Protein AF-A0A2V9LZ96-F1 (afdb_monomer_lite)

Structure (mmCIF, N/CA/C/O backbone):
data_AF-A0A2V9LZ96-F1
#
_entry.id   AF-A0A2V9LZ96-F1
#
loop_
_atom_site.group_PDB
_atom_site.id
_atom_site.type_symbol
_atom_site.label_atom_id
_atom_site.label_alt_id
_atom_site.label_comp_id
_atom_site.label_asym_id
_atom_site.label_entity_id
_atom_site.label_seq_id
_atom_site.pdbx_PDB_ins_code
_atom_site.Cartn_x
_atom_site.Cartn_y
_atom_site.Cartn_z
_atom_site.occupancy
_atom_site.B_iso_or_equiv
_atom_site.auth_seq_id
_atom_site.auth_comp_id
_atom_site.auth_asym_id
_atom_site.auth_atom_id
_atom_sit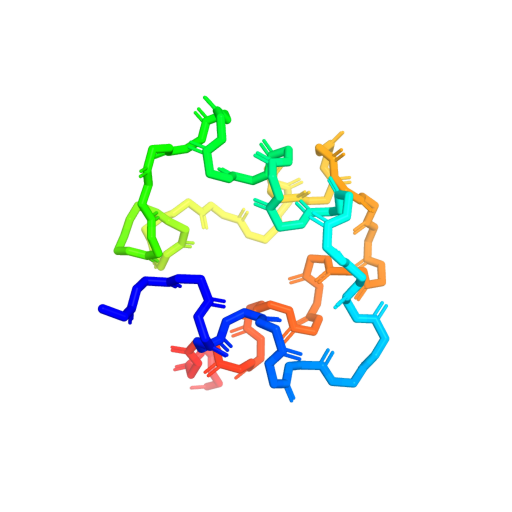e.pdbx_PDB_model_num
ATOM 1 N N . GLU A 1 1 ? 10.065 -15.441 3.650 1.00 51.66 1 GLU A N 1
ATOM 2 C CA . GLU A 1 1 ? 10.300 -14.257 2.797 1.00 51.66 1 GLU A CA 1
ATOM 3 C C . GLU A 1 1 ? 8.982 -13.579 2.385 1.00 51.66 1 GLU A C 1
ATOM 5 O O . GLU A 1 1 ? 8.530 -13.731 1.260 1.00 51.66 1 GLU A O 1
ATOM 10 N N . LEU A 1 2 ? 8.305 -12.883 3.313 1.00 57.09 2 LEU A N 1
ATOM 11 C CA . LEU A 1 2 ? 7.098 -12.080 3.013 1.00 57.09 2 LEU A CA 1
ATOM 12 C C . LEU A 1 2 ? 7.465 -10.632 2.653 1.00 57.09 2 LEU A C 1
ATOM 14 O O . LEU A 1 2 ? 6.845 -10.028 1.785 1.00 57.09 2 LEU A O 1
ATOM 18 N N . SER A 1 3 ? 8.478 -10.099 3.332 1.00 61.66 3 SER A N 1
ATOM 19 C CA . SER A 1 3 ? 9.032 -8.756 3.155 1.00 61.66 3 SER A CA 1
ATOM 20 C C . SER A 1 3 ? 9.687 -8.594 1.784 1.00 61.66 3 SER A C 1
ATOM 22 O O . SER A 1 3 ? 9.418 -7.616 1.096 1.00 61.66 3 SER A O 1
ATOM 24 N N . SER A 1 4 ? 10.438 -9.613 1.346 1.00 66.56 4 SER A N 1
ATOM 25 C CA . SER A 1 4 ? 11.259 -9.557 0.132 1.00 66.56 4 SER A CA 1
ATOM 26 C C . SER A 1 4 ? 10.448 -9.221 -1.122 1.00 66.56 4 SER A C 1
ATOM 28 O O . SER A 1 4 ? 10.851 -8.358 -1.886 1.00 66.56 4 SER A O 1
ATOM 30 N N . ALA A 1 5 ? 9.253 -9.801 -1.293 1.00 73.44 5 ALA A N 1
ATOM 31 C CA . ALA A 1 5 ? 8.421 -9.522 -2.468 1.00 73.44 5 ALA A CA 1
ATOM 32 C C . ALA A 1 5 ? 7.921 -8.067 -2.523 1.00 73.44 5 ALA A C 1
ATOM 34 O O . ALA A 1 5 ? 7.665 -7.539 -3.596 1.00 73.44 5 ALA A O 1
ATOM 35 N N . LEU A 1 6 ? 7.760 -7.411 -1.371 1.00 77.50 6 LEU A N 1
ATOM 36 C CA . LEU A 1 6 ? 7.394 -5.996 -1.318 1.00 77.50 6 LEU A CA 1
ATOM 37 C C . LEU A 1 6 ? 8.631 -5.085 -1.370 1.00 77.50 6 LEU A C 1
ATOM 39 O O . LEU A 1 6 ? 8.529 -3.975 -1.882 1.00 77.50 6 LEU A O 1
ATOM 43 N N . GLU A 1 7 ? 9.779 -5.543 -0.856 1.00 77.88 7 GLU A N 1
ATOM 44 C CA . GLU A 1 7 ? 11.064 -4.819 -0.861 1.00 77.88 7 GLU A CA 1
ATOM 45 C C . GLU A 1 7 ? 11.684 -4.745 -2.256 1.00 77.88 7 GLU A C 1
ATOM 47 O O . GLU A 1 7 ? 12.370 -3.778 -2.575 1.00 77.88 7 GLU A O 1
ATOM 52 N N . GLU A 1 8 ? 11.391 -5.720 -3.114 1.00 79.12 8 GLU A N 1
ATOM 53 C CA . GLU A 1 8 ? 11.801 -5.706 -4.519 1.00 79.12 8 GLU A CA 1
ATOM 54 C C . GLU A 1 8 ? 10.986 -4.732 -5.381 1.00 79.12 8 GLU A C 1
ATOM 56 O O . GLU A 1 8 ? 11.317 -4.529 -6.549 1.00 79.12 8 GLU A O 1
ATOM 61 N N . ILE A 1 9 ? 9.935 -4.101 -4.838 1.00 83.19 9 ILE A N 1
ATOM 62 C CA . ILE A 1 9 ? 9.108 -3.162 -5.595 1.00 83.19 9 ILE A CA 1
ATOM 63 C C . ILE A 1 9 ? 9.810 -1.795 -5.655 1.00 83.19 9 ILE A C 1
ATOM 65 O O . ILE A 1 9 ? 9.876 -1.081 -4.647 1.00 83.19 9 ILE A O 1
ATOM 69 N N . PRO A 1 10 ? 10.293 -1.363 -6.836 1.00 78.56 10 PRO A N 1
ATOM 70 C CA . PRO A 1 10 ? 10.973 -0.085 -6.967 1.00 78.56 10 PRO A CA 1
ATOM 71 C C . PRO A 1 10 ? 10.008 1.058 -6.637 1.00 78.56 10 PRO A C 1
ATOM 73 O O . PRO A 1 10 ? 8.949 1.204 -7.243 1.00 78.56 10 PRO A O 1
ATOM 76 N N . GLY A 1 11 ? 10.384 1.875 -5.653 1.00 83.56 11 GLY A N 1
ATOM 77 C CA . GLY A 1 11 ? 9.560 2.972 -5.146 1.00 83.56 11 GLY A CA 1
ATOM 78 C C . GLY A 1 11 ? 8.791 2.648 -3.863 1.00 83.56 11 GLY A C 1
ATOM 79 O O . GLY A 1 11 ? 8.322 3.593 -3.230 1.00 83.56 11 GLY A O 1
ATOM 80 N N . VAL A 1 12 ? 8.727 1.382 -3.431 1.00 85.69 12 VAL A N 1
ATOM 81 C CA . VAL A 1 12 ? 8.156 0.972 -2.138 1.00 85.69 12 VAL A CA 1
ATOM 82 C C . VAL A 1 12 ? 9.277 0.756 -1.125 1.00 85.69 12 VAL A C 1
ATOM 84 O O . VAL A 1 12 ? 9.982 -0.241 -1.142 1.00 85.69 12 VAL A O 1
ATOM 87 N N . GLY A 1 13 ? 9.463 1.722 -0.224 1.00 84.38 13 GLY A N 1
ATOM 88 C CA . GLY A 1 13 ? 10.485 1.625 0.823 1.00 84.38 13 GLY A CA 1
ATOM 89 C C . GLY A 1 13 ? 10.058 0.764 2.017 1.00 84.38 13 GLY A C 1
ATOM 90 O O . GLY A 1 13 ? 8.869 0.626 2.301 1.00 84.38 13 GLY A O 1
ATOM 91 N N . GLU A 1 14 ? 11.026 0.289 2.807 1.00 84.88 14 GLU A N 1
ATOM 92 C CA . GLU A 1 14 ? 10.803 -0.527 4.018 1.00 84.88 14 GLU A CA 1
ATOM 93 C C . GLU A 1 14 ? 9.729 0.028 4.969 1.00 84.88 14 GLU A C 1
ATOM 95 O O . GLU A 1 14 ? 8.941 -0.729 5.533 1.00 84.88 14 GLU A O 1
ATOM 100 N N . LYS A 1 15 ? 9.654 1.354 5.151 1.00 86.06 15 LYS A N 1
ATOM 101 C CA . LYS A 1 15 ? 8.631 1.987 6.009 1.00 86.06 15 LYS A CA 1
ATOM 102 C C . LYS A 1 15 ? 7.210 1.717 5.512 1.00 86.06 15 LYS A C 1
ATOM 104 O O . LYS A 1 15 ? 6.304 1.500 6.313 1.00 86.06 15 LYS A O 1
ATOM 109 N N . THR A 1 16 ? 7.023 1.741 4.197 1.00 88.12 16 THR A N 1
ATOM 110 C CA . THR A 1 16 ? 5.750 1.453 3.535 1.00 88.12 16 THR A CA 1
ATOM 111 C C . THR A 1 16 ? 5.377 -0.012 3.724 1.00 88.12 16 THR A C 1
ATOM 113 O O . THR A 1 16 ? 4.243 -0.330 4.065 1.00 88.12 16 THR A O 1
ATOM 116 N N . ILE A 1 17 ? 6.356 -0.900 3.579 1.00 85.69 17 ILE A N 1
ATOM 117 C CA . ILE A 1 17 ? 6.192 -2.351 3.703 1.00 85.69 17 ILE A CA 1
ATOM 118 C C . ILE A 1 17 ? 5.816 -2.727 5.127 1.00 85.69 17 ILE A C 1
ATOM 120 O O . ILE A 1 17 ? 4.855 -3.462 5.329 1.00 85.69 17 ILE A O 1
ATOM 124 N N . ARG A 1 18 ? 6.519 -2.164 6.116 1.00 86.88 18 ARG A N 1
ATOM 125 C CA . ARG A 1 18 ? 6.192 -2.336 7.534 1.00 86.88 18 ARG A CA 1
ATOM 126 C C . ARG A 1 18 ? 4.769 -1.874 7.823 1.00 86.88 18 ARG A C 1
ATOM 128 O O . ARG A 1 18 ? 4.004 -2.665 8.350 1.00 86.88 18 ARG A O 1
ATOM 135 N N . LYS A 1 19 ? 4.365 -0.682 7.361 1.00 88.06 19 LYS A N 1
ATOM 136 C CA . LYS A 1 19 ? 2.974 -0.212 7.496 1.00 88.06 19 LYS A CA 1
ATOM 137 C C . LYS A 1 19 ? 1.957 -1.178 6.893 1.00 88.06 19 LYS A C 1
ATOM 139 O O . LYS A 1 19 ? 0.939 -1.447 7.518 1.00 88.06 19 LYS A O 1
ATOM 144 N N . LEU A 1 20 ? 2.211 -1.692 5.691 1.00 86.00 20 LEU A N 1
ATOM 145 C CA . LEU A 1 20 ? 1.308 -2.639 5.031 1.00 86.00 20 LEU A CA 1
ATOM 146 C C . LEU A 1 20 ? 1.234 -3.970 5.781 1.00 86.00 20 LEU A C 1
ATOM 148 O O . LEU A 1 20 ? 0.148 -4.512 5.955 1.00 86.00 20 LEU A O 1
ATOM 152 N N . LEU A 1 21 ? 2.367 -4.493 6.241 1.00 85.12 21 LEU A N 1
ATOM 153 C CA . LEU A 1 21 ? 2.414 -5.729 7.015 1.00 85.12 21 LEU A CA 1
ATOM 154 C C . LEU A 1 21 ? 1.788 -5.560 8.402 1.00 85.12 21 LEU A C 1
ATOM 156 O O . LEU A 1 21 ? 1.110 -6.470 8.857 1.00 85.12 21 LEU A O 1
ATOM 160 N N . GLU A 1 22 ? 1.947 -4.410 9.053 1.00 87.50 22 GLU A N 1
ATOM 161 C CA . GLU A 1 22 ? 1.293 -4.119 10.332 1.00 87.50 22 GLU A CA 1
ATOM 162 C C . GLU A 1 22 ? -0.224 -3.972 10.176 1.00 87.50 22 GLU A C 1
ATOM 164 O O . GLU A 1 22 ? -0.971 -4.487 11.003 1.00 87.50 22 GLU A O 1
ATOM 169 N N . HIS A 1 23 ? -0.698 -3.321 9.106 1.00 88.00 23 HIS A N 1
ATOM 170 C CA . HIS A 1 23 ? -2.135 -3.133 8.891 1.00 88.00 23 HIS A CA 1
ATOM 171 C C . HIS A 1 23 ? -2.846 -4.380 8.365 1.00 88.00 23 HIS A C 1
ATOM 173 O O . HIS A 1 23 ? -3.938 -4.706 8.820 1.00 88.00 23 HIS A O 1
ATOM 179 N N . PHE A 1 24 ? -2.255 -5.050 7.376 1.00 86.25 24 PHE A N 1
ATOM 180 C CA . PHE A 1 24 ? -2.897 -6.145 6.646 1.00 86.25 24 PHE A CA 1
ATOM 181 C C . PHE A 1 24 ? -2.367 -7.523 7.058 1.00 86.25 24 PHE A C 1
ATOM 183 O O . PHE A 1 24 ? -2.914 -8.550 6.661 1.00 86.25 24 PHE A O 1
ATOM 190 N N . GLY A 1 25 ? -1.286 -7.584 7.835 1.00 83.50 25 GLY A N 1
ATOM 191 C CA . GLY A 1 25 ? -0.691 -8.814 8.359 1.00 83.50 25 GLY A CA 1
ATOM 192 C C . GLY A 1 25 ? 0.157 -9.594 7.352 1.00 83.50 25 GLY A C 1
ATOM 193 O O . GLY A 1 25 ? 1.170 -10.183 7.721 1.00 83.50 25 GLY A O 1
ATOM 194 N N . SER A 1 26 ? -0.236 -9.642 6.073 1.00 82.00 26 SER A N 1
ATOM 195 C CA . SER A 1 26 ? 0.457 -10.469 5.078 1.00 82.00 26 SER A CA 1
ATOM 196 C C . SER A 1 26 ? 0.275 -10.012 3.631 1.00 82.00 26 SER A C 1
ATOM 198 O O . SER A 1 26 ? -0.738 -9.423 3.262 1.00 82.00 26 SER A O 1
ATOM 200 N N . VAL A 1 27 ? 1.213 -10.401 2.763 1.00 79.12 27 VAL A N 1
ATOM 201 C CA . VAL A 1 27 ? 1.137 -10.148 1.312 1.00 79.12 27 VAL A CA 1
ATOM 202 C C . VAL A 1 27 ? -0.095 -10.803 0.670 1.00 79.12 27 VAL A C 1
ATOM 204 O O . VAL A 1 27 ? -0.690 -10.255 -0.254 1.00 79.12 27 VAL A O 1
ATOM 207 N N . ARG A 1 28 ? -0.540 -11.957 1.184 1.00 79.50 28 ARG A N 1
ATOM 208 C CA . ARG A 1 28 ? -1.785 -12.609 0.735 1.00 79.50 28 ARG A CA 1
ATOM 209 C C . ARG A 1 28 ? -3.029 -11.794 1.084 1.00 79.50 28 ARG A C 1
ATOM 211 O O . ARG A 1 28 ? -3.949 -11.733 0.270 1.00 79.50 28 ARG A O 1
ATOM 218 N N . ALA A 1 29 ? -3.047 -11.155 2.253 1.00 84.12 29 ALA A N 1
ATOM 219 C CA . ALA A 1 29 ? -4.115 -10.229 2.604 1.00 84.12 29 ALA A CA 1
ATOM 220 C C . ALA A 1 29 ? -4.099 -9.019 1.663 1.00 84.12 29 ALA A C 1
ATOM 222 O O . ALA A 1 29 ? -5.135 -8.701 1.094 1.00 84.12 29 ALA A O 1
ATOM 223 N N . LEU A 1 30 ? -2.926 -8.446 1.363 1.00 81.50 30 LEU A N 1
ATOM 224 C CA . LEU A 1 30 ? -2.794 -7.364 0.370 1.00 81.50 30 LEU A CA 1
ATOM 225 C C . LEU A 1 30 ? -3.337 -7.761 -1.016 1.00 81.50 30 LEU A C 1
ATOM 227 O O . LEU A 1 30 ? -3.969 -6.943 -1.679 1.00 81.50 30 LEU A O 1
ATOM 231 N N . LYS A 1 31 ? -3.164 -9.026 -1.437 1.00 81.06 31 LYS A N 1
ATOM 232 C CA . LYS A 1 31 ? -3.780 -9.558 -2.674 1.00 81.06 31 LYS A CA 1
ATOM 233 C C . LYS A 1 31 ? -5.305 -9.634 -2.633 1.00 81.06 31 LYS A C 1
ATOM 235 O O . LYS A 1 31 ? -5.920 -9.728 -3.694 1.00 81.06 31 LYS A O 1
ATOM 240 N N . SER A 1 32 ? -5.913 -9.626 -1.452 1.00 83.56 32 SER A N 1
ATOM 241 C CA . SER A 1 32 ? -7.369 -9.712 -1.268 1.00 83.56 32 SER A CA 1
ATOM 242 C C . SER A 1 32 ? -8.017 -8.340 -1.038 1.00 83.56 32 SER A C 1
ATOM 244 O O . SER A 1 32 ? -9.167 -8.145 -1.404 1.00 83.56 32 SER A O 1
ATOM 246 N N . VAL A 1 33 ? -7.264 -7.379 -0.506 1.00 86.25 33 VAL A N 1
ATOM 247 C CA . VAL A 1 33 ? -7.692 -6.009 -0.148 1.00 86.25 33 VAL A CA 1
ATOM 248 C C . VAL A 1 33 ? -7.777 -5.104 -1.377 1.00 86.25 33 VAL A C 1
ATOM 250 O O . VAL A 1 33 ? -6.927 -5.232 -2.247 1.00 86.25 33 VAL A O 1
ATOM 253 N N . LEU A 1 34 ? -8.717 -4.164 -1.489 1.00 85.12 34 LEU A N 1
ATOM 254 C CA . LEU A 1 34 ? -8.831 -3.307 -2.683 1.00 85.12 34 LEU A CA 1
ATOM 255 C C . LEU A 1 34 ? -7.648 -2.322 -2.840 1.00 85.12 34 LEU A C 1
ATOM 257 O 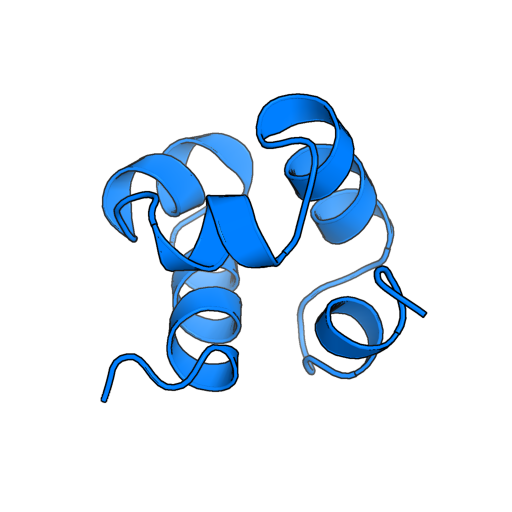O . LEU A 1 34 ? -7.082 -1.866 -1.845 1.00 85.12 34 LEU A O 1
ATOM 261 N N . PRO A 1 35 ? -7.277 -1.919 -4.074 1.00 82.94 35 PRO A N 1
ATOM 262 C CA . PRO A 1 35 ? -6.230 -0.909 -4.298 1.00 82.94 35 PRO A CA 1
ATOM 263 C C . PRO A 1 35 ? -6.529 0.421 -3.593 1.00 82.94 35 PRO A C 1
ATOM 265 O O . PRO A 1 35 ? -5.624 1.141 -3.174 1.00 82.94 35 PRO A O 1
ATOM 268 N N . GLU A 1 36 ? -7.813 0.732 -3.446 1.00 86.38 36 GLU A N 1
ATOM 269 C CA . GLU A 1 36 ? -8.323 1.919 -2.768 1.00 86.38 36 GLU A CA 1
ATOM 270 C C . GLU A 1 36 ? -7.977 1.893 -1.274 1.00 86.38 36 GLU A C 1
ATOM 272 O O . GLU A 1 36 ? -7.443 2.871 -0.752 1.00 86.38 36 GLU A O 1
ATOM 277 N N . G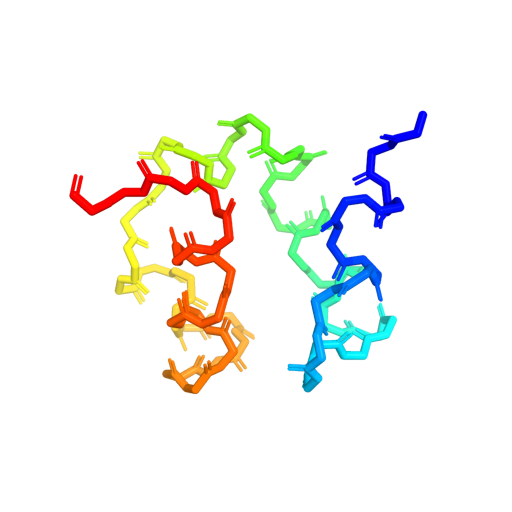LU A 1 37 ? -8.173 0.753 -0.607 1.00 88.69 37 GLU A N 1
ATOM 278 C CA . GLU A 1 37 ? -7.804 0.545 0.798 1.00 88.69 37 GLU A CA 1
ATOM 279 C C . GLU A 1 37 ? -6.286 0.598 0.994 1.00 88.69 37 GLU A C 1
ATOM 281 O O . GLU A 1 37 ? -5.798 1.235 1.928 1.00 88.69 37 GLU A O 1
ATOM 286 N N . LEU A 1 38 ? -5.518 0.011 0.068 1.00 87.50 38 LEU A N 1
ATOM 287 C CA . LEU A 1 38 ? -4.059 0.147 0.070 1.00 87.50 38 LEU A CA 1
ATOM 288 C C . LEU A 1 38 ? -3.654 1.625 -0.014 1.00 87.50 38 LEU A C 1
ATOM 290 O O . LEU A 1 38 ? -2.784 2.086 0.728 1.00 87.50 38 LEU A O 1
ATOM 294 N N . SER A 1 39 ? -4.318 2.397 -0.879 1.00 89.81 39 SER A N 1
ATOM 295 C CA . SER A 1 39 ? -4.002 3.811 -1.083 1.00 89.81 39 SER A CA 1
ATOM 296 C C . SER A 1 39 ? -4.294 4.685 0.136 1.00 89.81 39 SER A C 1
ATOM 298 O O . SER A 1 39 ? -3.636 5.712 0.299 1.00 89.81 39 SER A O 1
ATOM 300 N N . GLN A 1 40 ? -5.198 4.263 1.024 1.00 89.56 40 GLN A N 1
ATOM 301 C CA . GLN A 1 40 ? -5.457 4.966 2.282 1.00 89.56 40 GLN A CA 1
ATOM 302 C C . GLN A 1 40 ? -4.318 4.808 3.296 1.00 89.56 40 GLN A C 1
ATOM 304 O O . GLN A 1 40 ? -4.071 5.715 4.086 1.00 89.56 40 GLN A O 1
ATOM 309 N N . VAL A 1 41 ? -3.588 3.689 3.253 1.00 89.31 41 VAL A N 1
ATOM 310 C CA . VAL A 1 41 ? -2.491 3.408 4.195 1.00 89.31 41 VAL A CA 1
ATOM 311 C C . VAL A 1 41 ? -1.151 3.958 3.699 1.00 89.31 41 VAL A C 1
ATOM 313 O O . VAL A 1 41 ? -0.370 4.510 4.481 1.00 89.31 41 VAL A O 1
ATOM 316 N N . VAL A 1 42 ? -0.864 3.798 2.402 1.00 86.31 42 VAL A N 1
ATOM 317 C CA . VAL A 1 42 ? 0.461 4.087 1.820 1.00 86.31 42 VAL A CA 1
ATOM 318 C C . VAL A 1 42 ? 0.470 5.146 0.718 1.00 86.31 42 VAL A C 1
ATOM 320 O O . VAL A 1 42 ? 1.539 5.545 0.258 1.00 86.31 42 VAL A O 1
ATOM 323 N N . GLY A 1 43 ? -0.700 5.635 0.312 1.00 88.94 43 GLY A N 1
ATOM 324 C CA . GLY A 1 43 ? -0.861 6.564 -0.802 1.00 88.94 43 GLY A CA 1
ATOM 325 C C . GLY A 1 43 ? -1.055 5.863 -2.150 1.00 88.94 43 GLY A C 1
ATOM 326 O O . GLY A 1 43 ? -0.636 4.725 -2.364 1.00 88.94 43 GLY A O 1
ATOM 327 N N . GLN A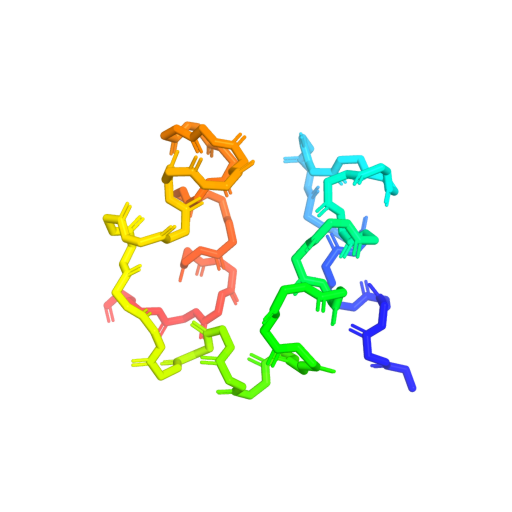 1 44 ? -1.685 6.574 -3.087 1.00 88.38 44 GLN A N 1
ATOM 328 C CA . GLN A 1 44 ? -2.066 6.073 -4.417 1.00 88.38 44 GLN A CA 1
ATOM 329 C C . GLN A 1 44 ? -0.893 5.495 -5.224 1.00 88.38 44 GLN A C 1
ATOM 331 O O . GLN A 1 44 ? -1.021 4.420 -5.803 1.00 88.38 44 GLN A O 1
ATOM 336 N N . ALA A 1 45 ? 0.263 6.168 -5.231 1.00 87.56 45 ALA A N 1
ATOM 337 C CA . ALA A 1 45 ? 1.432 5.716 -5.991 1.00 87.56 45 ALA A CA 1
ATOM 338 C C . ALA A 1 45 ? 1.951 4.354 -5.499 1.00 87.56 45 ALA A C 1
ATOM 340 O O . ALA A 1 45 ? 2.172 3.440 -6.288 1.00 87.56 45 ALA A O 1
ATOM 341 N N . GLN A 1 46 ? 2.078 4.207 -4.181 1.00 87.62 46 GLN A N 1
ATOM 342 C CA . GLN A 1 46 ? 2.565 2.990 -3.535 1.00 87.62 46 GLN A CA 1
ATOM 343 C C . GLN A 1 46 ? 1.564 1.842 -3.693 1.00 87.62 46 GLN A C 1
ATOM 345 O O . GLN A 1 46 ? 1.938 0.726 -4.036 1.00 87.62 46 GLN A O 1
ATOM 350 N N . ALA A 1 47 ? 0.274 2.132 -3.512 1.00 88.25 47 ALA A N 1
ATOM 351 C CA . ALA A 1 47 ? -0.800 1.163 -3.692 1.00 88.25 47 ALA A CA 1
ATOM 352 C C . ALA A 1 47 ? -0.870 0.606 -5.118 1.00 88.25 47 ALA A C 1
ATOM 354 O O . ALA A 1 47 ? -1.126 -0.587 -5.294 1.00 88.25 47 ALA A O 1
ATOM 355 N N . ARG A 1 48 ? -0.609 1.450 -6.127 1.00 87.62 48 ARG A N 1
ATOM 356 C CA . ARG A 1 48 ? -0.488 1.026 -7.526 1.00 87.62 48 ARG A CA 1
ATOM 357 C C . ARG A 1 48 ? 0.660 0.046 -7.711 1.00 87.62 48 ARG A C 1
ATOM 359 O O . ARG A 1 48 ? 0.413 -1.056 -8.178 1.00 87.62 48 ARG A O 1
ATOM 366 N N . LEU A 1 49 ? 1.867 0.419 -7.286 1.00 87.38 49 LEU A N 1
ATOM 367 C CA . LEU A 1 49 ? 3.064 -0.418 -7.416 1.00 87.38 49 LEU A CA 1
ATOM 368 C C . LEU A 1 49 ? 2.877 -1.787 -6.750 1.00 87.38 49 LEU A C 1
ATOM 370 O O . LEU A 1 49 ? 3.168 -2.819 -7.348 1.00 87.38 49 LEU A O 1
ATOM 374 N N . VAL A 1 50 ? 2.319 -1.797 -5.536 1.00 85.50 50 VAL A N 1
ATOM 375 C CA . VAL A 1 50 ? 1.992 -3.033 -4.817 1.00 85.50 50 VAL A CA 1
ATOM 376 C C . VAL A 1 50 ? 0.944 -3.845 -5.576 1.00 85.50 50 VAL A C 1
ATOM 378 O O . VAL A 1 50 ? 1.154 -5.028 -5.812 1.00 85.50 50 VAL A O 1
ATOM 381 N N . SER A 1 51 ? -0.163 -3.241 -6.009 1.00 84.62 51 SER A N 1
ATOM 382 C CA . SER A 1 51 ? -1.221 -3.963 -6.737 1.00 84.62 51 SER A CA 1
ATOM 383 C C . SER A 1 51 ? -0.736 -4.548 -8.066 1.00 84.62 51 SER A C 1
ATOM 385 O O . SER A 1 51 ? -1.111 -5.667 -8.416 1.00 84.62 51 SER A O 1
ATOM 387 N N . GLU A 1 52 ? 0.110 -3.807 -8.779 1.00 85.44 52 GLU A N 1
ATOM 388 C CA . GLU A 1 52 ? 0.705 -4.203 -10.055 1.00 85.44 52 GLU A CA 1
ATOM 389 C C . GLU A 1 52 ? 1.675 -5.375 -9.858 1.00 85.44 52 GLU A C 1
ATOM 391 O O . GLU A 1 52 ? 1.537 -6.409 -10.510 1.00 85.44 52 GLU A O 1
ATOM 396 N N . HIS A 1 53 ? 2.565 -5.287 -8.864 1.00 84.25 53 HIS A N 1
ATOM 397 C CA . HIS A 1 53 ? 3.482 -6.374 -8.512 1.00 84.25 53 HIS A CA 1
ATOM 398 C C . HIS A 1 53 ? 2.750 -7.641 -8.040 1.00 84.25 53 HIS A C 1
ATOM 400 O O . HIS A 1 53 ? 3.181 -8.767 -8.287 1.00 84.25 53 HIS A O 1
ATOM 406 N N . LEU A 1 54 ? 1.602 -7.484 -7.379 1.00 79.94 54 LEU A N 1
ATOM 407 C CA . LEU A 1 54 ? 0.783 -8.608 -6.932 1.00 79.94 54 LEU A CA 1
ATOM 408 C C . LEU A 1 54 ? 0.052 -9.336 -8.077 1.00 79.94 54 LEU A C 1
ATOM 410 O O . LEU A 1 54 ? -0.502 -10.415 -7.822 1.00 79.94 54 LEU A O 1
ATOM 414 N N . GLY A 1 55 ? 0.106 -8.812 -9.307 1.00 69.38 55 GLY A N 1
ATOM 415 C CA . GLY A 1 55 ? -0.438 -9.440 -10.511 1.00 69.38 55 GLY A CA 1
ATOM 416 C C . GLY A 1 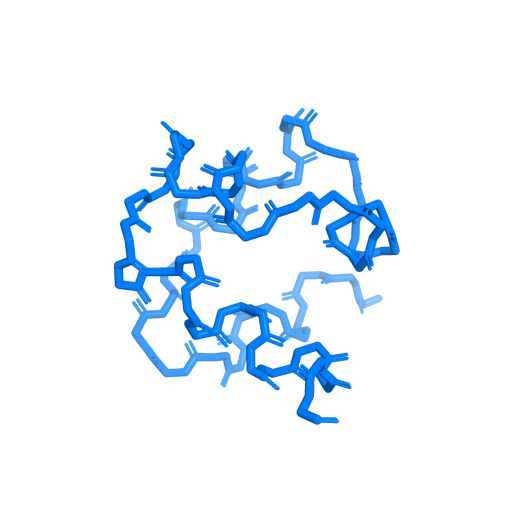55 ? -1.950 -9.276 -10.658 1.00 69.38 55 GLY A C 1
ATOM 417 O O . GLY A 1 55 ? -2.626 -10.223 -11.044 1.00 69.38 55 GLY A O 1
ATOM 418 N N . ARG A 1 56 ? -2.493 -8.106 -10.299 1.00 61.38 56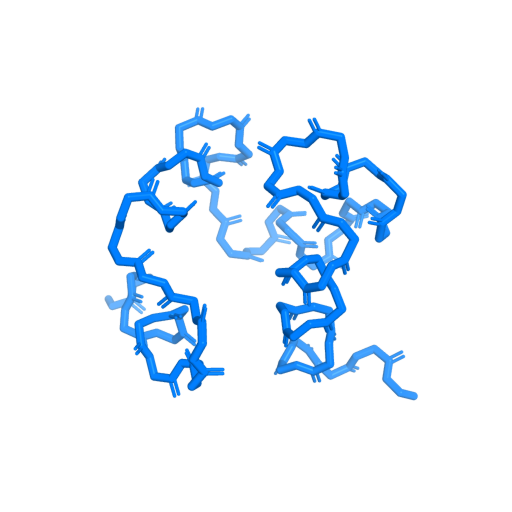 ARG A N 1
ATOM 419 C CA . ARG A 1 56 ? -3.910 -7.744 -10.515 1.00 61.38 56 ARG A CA 1
ATOM 420 C C . ARG A 1 56 ? -4.175 -7.083 -11.876 1.00 61.38 56 ARG A C 1
ATOM 422 O O . ARG A 1 56 ? -5.049 -6.223 -11.975 1.00 61.38 56 ARG A O 1
ATOM 429 N N . THR A 1 57 ? -3.393 -7.437 -12.887 1.00 44.72 57 THR A N 1
ATOM 430 C CA . THR A 1 57 ? -3.597 -7.007 -14.275 1.00 44.72 57 THR A CA 1
ATOM 431 C C . THR A 1 57 ? -4.644 -7.845 -14.987 1.00 44.72 57 THR A C 1
ATOM 433 O O . THR A 1 57 ? -4.718 -9.065 -14.718 1.00 44.72 57 THR A O 1
#

Sequence (57 aa):
ELSSALEEIPGVGEKTIRKLLEHFGSVRALKSVLPEELSQVVGQAQARLVSEHLGRT

Secondary structure (DSSP, 8-state):
--SHHHHTSTT--HHHHHHHHHHHSSHHHHHHS-HHHHHHHH-HHHHHHHHHHTT--

Radius of gyration: 9.62 Å; chains: 1; bounding box: 21×21×25 Å

Foldseek 3Di:
DQLVLLCPQVPRDPVLSVQCCVVQVGLVSLQVDDLVVSCVRRHNVSSVSSNVSSPVD

pLDDT: mean 81.58, std 9.54, range [44.72, 89.81]